Protein AF-A0A0B1TLF8-F1 (afdb_monomer)

InterPro domains:
  IPR001888 Transposase, type 1 [PF01359] (28-62)
  IPR036397 Ribonuclease H superfamily [G3DSA:3.30.420.10] (1-62)

Organism: Oesophagostomum dentatum (NCBI:txid61180)

Structure (mmCIF, N/CA/C/O backbone):
data_AF-A0A0B1TLF8-F1
#
_entry.id   AF-A0A0B1TLF8-F1
#
loop_
_atom_site.group_PDB
_atom_site.id
_atom_site.type_symbol
_atom_site.label_atom_id
_atom_site.label_alt_id
_atom_site.label_comp_id
_atom_site.label_asym_id
_atom_site.label_entity_id
_atom_site.label_seq_id
_atom_site.pdbx_PDB_ins_code
_atom_site.Cartn_x
_atom_site.Cartn_y
_atom_site.Cartn_z
_atom_site.occupancy
_atom_site.B_iso_or_equiv
_atom_site.auth_seq_id
_atom_site.auth_comp_id
_atom_site.auth_asym_id
_atom_site.auth_atom_id
_atom_site.pdbx_PDB_model_num
ATOM 1 N N . MET A 1 1 ? 17.073 -1.588 -17.719 1.00 63.19 1 MET A N 1
ATOM 2 C CA . MET A 1 1 ? 15.684 -1.633 -18.236 1.00 63.19 1 MET A CA 1
ATOM 3 C C . MET A 1 1 ? 14.964 -0.286 -18.167 1.00 63.19 1 MET A C 1
ATOM 5 O O . MET A 1 1 ? 14.533 0.180 -19.213 1.00 63.19 1 MET A O 1
ATOM 9 N N . ALA A 1 2 ? 14.905 0.397 -17.014 1.00 80.19 2 ALA A N 1
ATOM 10 C CA . ALA A 1 2 ? 14.233 1.705 -16.894 1.00 80.19 2 ALA A CA 1
ATOM 11 C C . ALA A 1 2 ? 14.715 2.773 -17.906 1.00 80.19 2 ALA A C 1
ATOM 13 O O . ALA A 1 2 ? 13.898 3.465 -18.507 1.00 80.19 2 ALA A O 1
ATOM 14 N N . GLY A 1 3 ? 16.024 2.855 -18.180 1.00 87.31 3 GLY A N 1
ATOM 15 C CA . GLY A 1 3 ? 16.572 3.812 -19.156 1.00 87.31 3 GLY A CA 1
ATOM 16 C C . GLY A 1 3 ? 16.104 3.599 -20.606 1.00 87.31 3 GLY A C 1
ATOM 17 O O . GLY A 1 3 ? 15.956 4.563 -21.352 1.00 87.31 3 GLY A O 1
ATOM 18 N N . ILE A 1 4 ? 15.808 2.354 -20.999 1.00 88.56 4 ILE A N 1
ATOM 19 C CA . ILE A 1 4 ? 15.332 2.016 -22.353 1.00 88.56 4 ILE A CA 1
ATOM 20 C C . ILE A 1 4 ? 13.872 2.452 -22.522 1.00 88.56 4 ILE A C 1
ATOM 22 O O . ILE A 1 4 ? 13.521 3.060 -23.534 1.00 88.56 4 ILE A O 1
ATOM 26 N N . LEU A 1 5 ? 13.039 2.193 -21.509 1.00 87.06 5 LEU A N 1
ATOM 27 C CA . LEU A 1 5 ? 11.643 2.634 -21.476 1.00 87.06 5 LEU A CA 1
ATOM 28 C C . LEU A 1 5 ? 11.543 4.160 -21.446 1.00 87.06 5 LEU A C 1
ATOM 30 O O . LEU A 1 5 ? 10.755 4.730 -22.195 1.00 87.06 5 LEU A O 1
ATOM 34 N N . LEU A 1 6 ? 12.394 4.832 -20.665 1.00 89.00 6 LEU A N 1
ATOM 35 C CA . LEU A 1 6 ? 12.434 6.294 -20.614 1.00 89.00 6 LEU A CA 1
ATOM 36 C C . LEU A 1 6 ? 12.777 6.904 -21.980 1.00 89.00 6 LEU A C 1
ATOM 38 O O . LEU A 1 6 ? 12.146 7.871 -22.403 1.00 89.00 6 LEU A O 1
ATOM 42 N N . ARG A 1 7 ? 13.746 6.324 -22.698 1.00 90.06 7 ARG A N 1
ATOM 43 C CA . ARG A 1 7 ? 14.110 6.773 -24.048 1.00 90.06 7 ARG A CA 1
ATOM 44 C C . ARG A 1 7 ? 12.996 6.512 -25.067 1.00 90.06 7 ARG A C 1
ATOM 46 O O . ARG A 1 7 ? 12.723 7.384 -25.882 1.00 90.06 7 ARG A O 1
ATOM 53 N N . ARG A 1 8 ? 12.328 5.351 -25.021 1.00 87.19 8 ARG A N 1
ATOM 54 C CA . ARG A 1 8 ? 11.171 5.053 -25.896 1.00 87.19 8 ARG A CA 1
ATOM 55 C C . ARG A 1 8 ? 9.986 5.976 -25.625 1.00 87.19 8 ARG A C 1
ATOM 57 O O . ARG A 1 8 ? 9.405 6.486 -26.573 1.00 87.19 8 ARG A O 1
ATOM 64 N N . SER A 1 9 ? 9.677 6.232 -24.355 1.00 8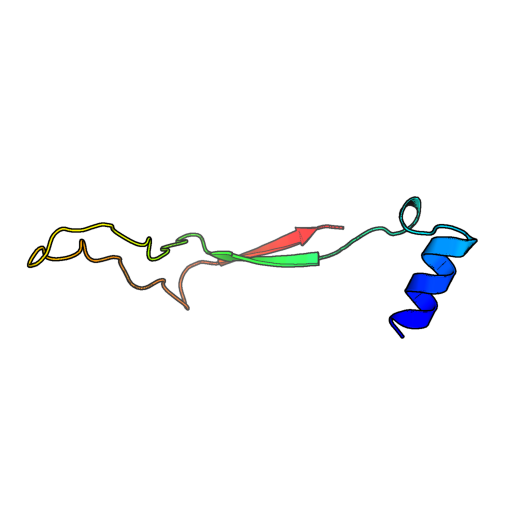8.06 9 SER A N 1
ATOM 65 C CA . SER A 1 9 ? 8.625 7.168 -23.942 1.00 88.06 9 SER A CA 1
ATOM 66 C C . SER A 1 9 ? 8.850 8.561 -24.538 1.00 88.06 9 SER A C 1
ATOM 68 O O . SER A 1 9 ? 7.945 9.106 -25.161 1.00 88.06 9 SER A O 1
ATOM 70 N N . LYS A 1 10 ? 10.080 9.087 -24.451 1.00 86.88 10 LYS A N 1
ATOM 71 C CA . LYS A 1 10 ? 10.434 10.404 -25.006 1.00 86.88 10 LYS A CA 1
ATOM 72 C C . LYS A 1 10 ? 10.446 10.462 -26.536 1.00 86.88 10 LYS A C 1
ATOM 74 O O . LYS A 1 10 ? 10.174 11.519 -27.088 1.00 86.88 10 LYS A O 1
ATOM 79 N N . ASN A 1 11 ? 10.793 9.365 -27.209 1.00 85.31 11 ASN A N 1
ATOM 80 C CA . ASN A 1 11 ? 10.992 9.372 -28.660 1.00 85.31 11 ASN A CA 1
ATOM 81 C C . ASN A 1 11 ? 9.723 9.062 -29.460 1.00 85.31 11 ASN A C 1
ATOM 8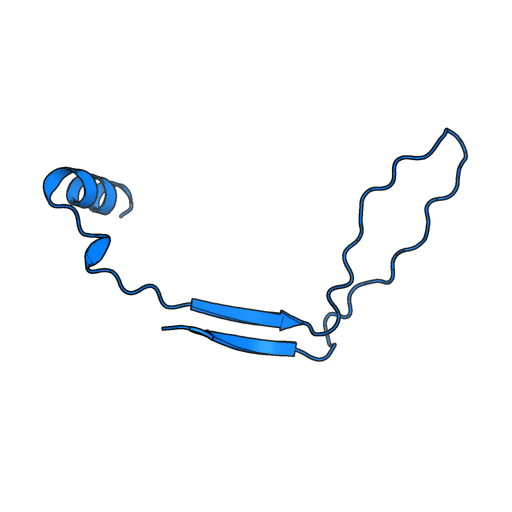3 O O . ASN A 1 11 ? 9.528 9.652 -30.515 1.00 85.31 11 ASN A O 1
ATOM 87 N N . SER A 1 12 ? 8.909 8.104 -29.014 1.00 78.31 12 SER A N 1
ATOM 88 C CA . SER A 1 12 ? 7.749 7.627 -29.781 1.00 78.31 12 SER A CA 1
ATOM 89 C C . SER A 1 12 ? 6.429 7.729 -29.025 1.00 78.31 12 SER A C 1
ATOM 91 O O . SER A 1 12 ? 5.386 7.537 -29.639 1.00 78.31 12 SER A O 1
ATOM 93 N N . GLY A 1 13 ? 6.461 7.957 -27.705 1.00 80.06 13 GLY A N 1
ATOM 94 C CA . GLY A 1 13 ? 5.326 7.653 -26.835 1.00 80.06 13 GLY A CA 1
ATOM 95 C C . GLY A 1 13 ? 4.988 6.154 -26.867 1.00 80.06 13 GLY A C 1
ATOM 96 O O . GLY A 1 13 ? 5.318 5.434 -27.809 1.00 80.06 13 GLY A O 1
ATOM 97 N N . PHE A 1 14 ? 4.402 5.630 -25.797 1.00 83.69 14 PHE A N 1
ATOM 98 C CA . PHE A 1 14 ? 3.808 4.282 -25.824 1.00 83.69 14 PHE A CA 1
ATOM 99 C C . PHE A 1 14 ? 2.750 4.064 -24.740 1.0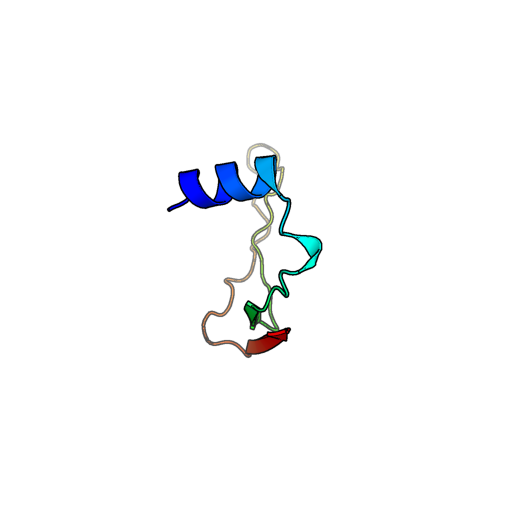0 83.69 14 PHE A C 1
ATOM 101 O O . PHE A 1 14 ? 2.179 2.987 -24.673 1.00 83.69 14 PHE A O 1
ATOM 108 N N . PHE A 1 15 ? 2.488 5.051 -23.878 1.00 85.25 15 PHE A N 1
ATOM 109 C CA . PHE A 1 15 ? 1.563 4.884 -22.759 1.00 85.25 15 PHE A CA 1
ATOM 110 C C . PHE A 1 15 ? 0.115 4.671 -23.214 1.00 85.25 15 PHE A C 1
ATOM 112 O O . PHE A 1 15 ? -0.579 3.877 -22.595 1.00 85.25 15 PHE A O 1
ATOM 119 N N . ASP A 1 16 ? -0.304 5.280 -24.326 1.00 85.69 16 ASP A N 1
ATOM 120 C CA . ASP A 1 16 ? -1.681 5.164 -24.833 1.00 85.69 16 ASP A CA 1
ATOM 121 C C . ASP A 1 16 ? -2.028 3.762 -25.361 1.00 85.69 16 ASP A C 1
ATOM 123 O O . ASP A 1 16 ? -3.199 3.423 -25.502 1.00 85.69 16 ASP A O 1
ATOM 127 N N . SER A 1 17 ? -1.022 2.930 -25.653 1.00 87.44 17 SER A N 1
ATOM 128 C CA . SER A 1 17 ? -1.209 1.531 -26.056 1.00 87.44 17 SER A CA 1
ATOM 129 C C . SER A 1 17 ? -0.976 0.536 -24.920 1.00 87.44 17 SER A C 1
ATOM 131 O O . SER A 1 17 ? -1.153 -0.668 -25.112 1.00 87.44 17 SER A O 1
ATOM 133 N N . VAL A 1 18 ? -0.573 1.012 -23.738 1.00 90.06 18 VAL A N 1
ATOM 134 C CA . VAL A 1 18 ? -0.388 0.162 -22.562 1.00 90.06 18 VAL A CA 1
ATOM 135 C C . VAL A 1 18 ? -1.729 -0.021 -21.873 1.00 90.06 18 VAL A C 1
ATOM 137 O O . VAL A 1 18 ? -2.331 0.936 -21.398 1.00 90.06 18 VAL A O 1
ATOM 140 N N . VAL A 1 19 ? -2.149 -1.277 -21.762 1.00 88.00 19 VAL A N 1
ATOM 141 C CA . VAL A 1 19 ? -3.290 -1.686 -20.942 1.00 88.00 19 VAL A CA 1
ATOM 142 C C . VAL A 1 19 ? -2.744 -2.152 -19.586 1.00 88.00 19 VAL A C 1
ATOM 144 O O . VAL A 1 19 ? -2.075 -3.190 -19.531 1.00 88.00 19 VAL A O 1
ATOM 147 N N . PRO A 1 20 ? -2.911 -1.369 -18.503 1.00 85.81 20 PRO A N 1
ATOM 148 C CA . PRO A 1 20 ? -2.436 -1.757 -17.186 1.00 85.8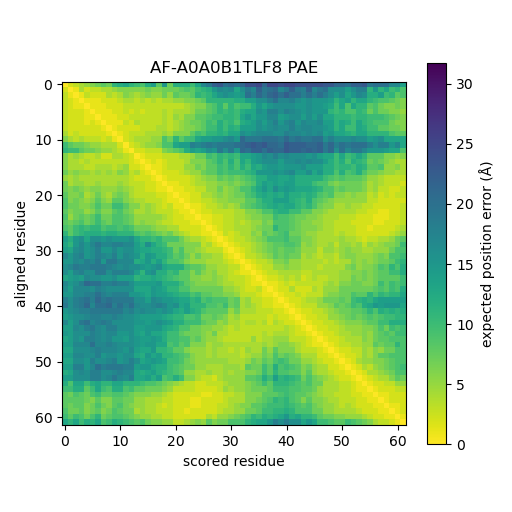1 20 PRO A CA 1
ATOM 149 C C . PRO A 1 20 ? -3.380 -2.792 -16.577 1.00 85.81 20 PRO A C 1
ATOM 151 O O . PRO A 1 20 ? -4.563 -2.532 -16.396 1.00 85.81 20 PRO A O 1
ATOM 154 N N . SER A 1 21 ? -2.832 -3.937 -16.183 1.00 92.94 21 SER A N 1
ATOM 155 C CA . SER A 1 21 ? -3.550 -4.931 -15.392 1.00 92.94 21 SER A CA 1
ATOM 156 C C . SER A 1 21 ? -2.859 -5.108 -14.051 1.00 92.94 21 SER A C 1
ATOM 158 O O . SER A 1 21 ? -1.628 -5.160 -13.986 1.00 92.94 21 SER A O 1
ATOM 160 N N . ASP A 1 22 ? -3.649 -5.174 -12.983 1.00 94.00 22 ASP A N 1
ATOM 161 C CA . ASP A 1 22 ? -3.147 -5.382 -11.629 1.00 94.00 22 ASP A CA 1
ATOM 162 C C . ASP A 1 22 ? -4.145 -6.185 -10.786 1.00 94.00 22 ASP A C 1
ATOM 164 O O . ASP A 1 22 ? -5.360 -6.176 -1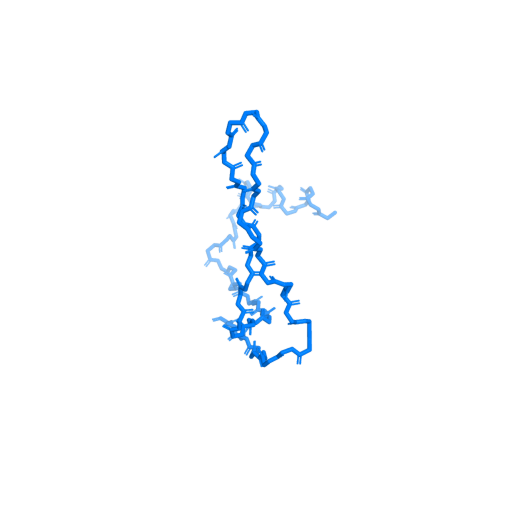1.016 1.00 94.00 22 ASP A O 1
ATOM 168 N N . GLY A 1 23 ? -3.603 -6.891 -9.797 1.00 94.56 23 GLY A N 1
ATOM 169 C CA . GLY A 1 23 ? -4.342 -7.672 -8.821 1.00 94.56 23 GLY A CA 1
ATOM 170 C C . GLY A 1 23 ? -4.043 -7.175 -7.415 1.00 94.56 23 GLY A C 1
ATOM 171 O O . GLY A 1 23 ? -2.896 -7.177 -6.972 1.00 94.56 23 GLY A O 1
ATOM 172 N N . LYS A 1 24 ? -5.081 -6.797 -6.667 1.00 93.62 24 LYS A N 1
ATOM 173 C CA . LYS A 1 24 ? -4.938 -6.298 -5.298 1.00 93.62 24 LYS A CA 1
ATOM 174 C C . LYS A 1 24 ? -5.848 -7.034 -4.328 1.00 93.62 24 LYS A C 1
ATOM 176 O O . LYS A 1 24 ? -7.056 -7.127 -4.522 1.00 93.62 24 LYS A O 1
ATOM 181 N N . TRP A 1 25 ? -5.271 -7.494 -3.222 1.00 91.75 25 TRP A N 1
ATOM 182 C CA . TRP A 1 25 ? -6.039 -7.976 -2.078 1.00 91.75 25 TRP A CA 1
ATOM 183 C C . TRP A 1 25 ? -6.647 -6.804 -1.306 1.00 91.75 25 TRP A C 1
ATOM 185 O O . TRP A 1 25 ? -5.934 -5.889 -0.887 1.00 91.75 25 TRP A O 1
ATOM 195 N N . ILE A 1 26 ? -7.959 -6.850 -1.088 1.00 89.94 26 ILE A N 1
ATOM 196 C CA . ILE A 1 26 ? -8.721 -5.863 -0.322 1.00 89.94 26 ILE A CA 1
ATOM 197 C C . ILE A 1 26 ? -9.303 -6.556 0.911 1.00 89.94 26 ILE A C 1
ATOM 199 O O . ILE A 1 26 ? -10.053 -7.526 0.798 1.00 89.94 26 ILE A O 1
ATOM 203 N N . CYS A 1 27 ? -8.940 -6.066 2.096 1.00 90.81 27 CYS A N 1
ATOM 204 C CA . CYS A 1 27 ? -9.506 -6.520 3.366 1.00 90.81 27 CYS A CA 1
ATOM 205 C C . CYS A 1 27 ? -10.864 -5.851 3.613 1.00 90.81 27 CYS A C 1
ATOM 207 O O . CYS A 1 27 ? -11.008 -4.657 3.352 1.00 90.81 27 CYS A O 1
ATOM 209 N N . PHE A 1 28 ? -11.836 -6.594 4.154 1.00 86.06 28 PHE A N 1
ATOM 210 C CA . PHE A 1 28 ? -13.131 -6.014 4.545 1.00 86.06 28 PHE A CA 1
ATOM 211 C C . PHE A 1 28 ? -13.001 -5.075 5.745 1.00 86.06 28 PHE A C 1
ATOM 213 O O . PHE A 1 28 ? -13.572 -3.988 5.746 1.00 86.06 28 PHE A O 1
ATOM 220 N N . ASP A 1 29 ? -12.234 -5.487 6.753 1.00 84.75 29 ASP A N 1
ATOM 221 C CA . ASP A 1 29 ? -11.841 -4.610 7.848 1.00 84.75 29 ASP A CA 1
ATOM 222 C C . ASP A 1 29 ? -10.495 -3.960 7.507 1.00 84.75 29 ASP A C 1
ATOM 224 O O . ASP A 1 29 ? -9.452 -4.616 7.483 1.00 84.75 29 ASP A O 1
ATOM 228 N N . ASN A 1 30 ? -10.534 -2.662 7.205 1.00 80.44 30 ASN A N 1
ATOM 229 C CA . ASN A 1 30 ? -9.354 -1.843 6.939 1.00 80.44 30 ASN A CA 1
ATOM 230 C C . ASN A 1 30 ? -9.014 -0.958 8.149 1.00 80.44 30 ASN A C 1
ATOM 232 O O . ASN A 1 30 ? -8.803 0.255 8.020 1.00 80.44 30 ASN A O 1
ATOM 236 N N . ALA A 1 31 ? -9.005 -1.559 9.342 1.00 84.00 31 ALA A N 1
ATOM 237 C CA . ALA A 1 31 ? -8.549 -0.919 10.565 1.00 84.00 31 ALA A CA 1
ATOM 238 C C . ALA A 1 31 ? -7.141 -0.333 10.372 1.00 84.00 31 ALA A C 1
ATOM 240 O O . ALA A 1 31 ? -6.133 -1.033 10.276 1.00 84.00 31 ALA A O 1
ATOM 241 N N . THR A 1 32 ? -7.074 0.993 10.315 1.00 83.25 32 THR A N 1
ATOM 242 C CA . THR A 1 32 ? -5.830 1.741 10.146 1.00 83.25 32 THR A CA 1
ATOM 243 C C . THR A 1 32 ? -5.613 2.633 11.354 1.00 83.25 32 THR A C 1
ATOM 245 O O . THR A 1 32 ? -6.499 3.373 11.790 1.00 83.25 32 THR A O 1
ATOM 248 N N . ARG A 1 33 ? -4.402 2.577 11.914 1.00 85.94 33 ARG A N 1
ATOM 249 C CA . ARG A 1 33 ? -4.023 3.443 13.029 1.00 85.94 33 ARG A CA 1
ATOM 250 C C . ARG A 1 33 ? -3.848 4.870 12.520 1.00 85.94 33 ARG A C 1
ATOM 252 O O . ARG A 1 33 ? -2.862 5.183 11.856 1.00 85.94 33 ARG A O 1
ATOM 259 N N . LYS A 1 34 ? -4.793 5.747 12.854 1.00 86.81 34 LYS A N 1
ATOM 260 C CA . LYS A 1 34 ? -4.673 7.185 12.588 1.00 86.81 34 LYS A CA 1
ATOM 261 C C . LYS A 1 34 ? -3.774 7.840 13.635 1.00 86.81 34 LYS A C 1
ATOM 263 O O . LYS A 1 34 ? -3.840 7.499 14.818 1.00 86.81 34 LYS A O 1
ATOM 268 N N . ARG A 1 35 ? -2.938 8.784 13.194 1.00 89.31 35 ARG A N 1
ATOM 269 C CA . ARG A 1 35 ? -2.199 9.663 14.110 1.00 89.31 35 ARG A CA 1
ATOM 270 C C . ARG A 1 35 ? -3.202 10.546 14.850 1.00 89.31 35 ARG A C 1
ATOM 272 O O . ARG A 1 35 ? -4.162 11.018 14.246 1.00 89.31 35 ARG A O 1
ATOM 279 N N . GLN A 1 36 ? -2.982 10.725 16.146 1.00 91.00 36 GLN A N 1
ATOM 280 C CA . GLN A 1 36 ? -3.795 11.576 17.009 1.00 91.00 36 GLN A CA 1
ATOM 281 C C . GLN A 1 36 ? -2.903 12.699 17.528 1.00 91.00 36 GLN A C 1
ATOM 283 O O . GLN A 1 36 ? -1.764 12.437 17.912 1.00 91.00 36 GLN A O 1
ATOM 288 N N . TRP A 1 37 ? -3.418 13.924 17.493 1.00 93.19 37 TRP A N 1
ATOM 289 C CA . TRP A 1 37 ? -2.820 15.073 18.165 1.00 93.19 37 TRP A CA 1
ATOM 290 C C . TRP A 1 37 ? -3.447 15.153 19.553 1.00 93.19 37 TRP A C 1
ATOM 292 O O . TRP A 1 37 ? -4.672 15.129 19.656 1.00 93.19 37 TRP A O 1
ATOM 302 N N . LEU A 1 38 ? -2.615 15.145 20.589 1.00 93.56 38 LEU A N 1
ATOM 303 C CA . LEU A 1 38 ? -3.019 15.069 21.991 1.00 93.56 38 LEU A CA 1
ATOM 304 C C . LEU A 1 38 ? -2.141 16.012 22.805 1.00 93.56 38 LEU A C 1
ATOM 306 O O . LEU A 1 38 ? -0.981 16.230 22.437 1.00 93.56 38 LEU A O 1
ATOM 310 N N . ASP A 1 39 ? -2.687 16.522 23.902 1.00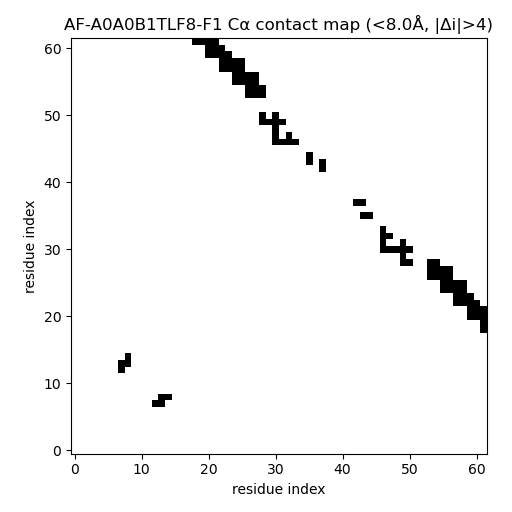 94.38 39 ASP A N 1
ATOM 311 C CA . ASP A 1 39 ? -1.937 17.338 24.844 1.00 94.38 39 ASP A CA 1
ATOM 312 C C . ASP A 1 39 ? -1.017 16.473 25.721 1.00 94.38 39 ASP A C 1
ATOM 314 O O . ASP A 1 39 ? -1.107 15.240 25.772 1.00 94.38 39 ASP A O 1
ATOM 318 N N . ALA A 1 40 ? -0.063 17.116 26.393 1.00 92.50 40 ALA A N 1
ATOM 319 C CA . ALA A 1 40 ? 0.905 16.416 27.227 1.00 92.50 40 ALA A CA 1
ATOM 320 C C . ALA A 1 40 ? 0.208 15.725 28.413 1.00 92.50 40 ALA A C 1
ATOM 322 O O . ALA A 1 40 ? -0.336 16.385 29.292 1.00 92.50 40 ALA A O 1
ATOM 323 N N . GLY A 1 41 ? 0.270 14.391 28.449 1.00 91.50 41 GLY A N 1
ATOM 324 C CA . GLY A 1 41 ? -0.348 13.567 29.496 1.00 91.50 41 GLY A CA 1
ATOM 325 C C . GLY A 1 41 ? -1.668 12.910 29.086 1.00 91.50 41 GLY A C 1
ATOM 326 O O . GLY A 1 41 ? -2.117 11.993 29.774 1.00 91.50 41 GLY A O 1
ATOM 327 N N . ASP A 1 42 ? -2.243 13.296 27.946 1.00 92.31 42 ASP A N 1
ATOM 328 C CA . ASP A 1 42 ? -3.465 12.678 27.443 1.00 92.31 42 ASP A CA 1
ATOM 329 C C . ASP A 1 42 ? -3.216 11.270 26.899 1.00 92.31 42 ASP A C 1
ATOM 331 O O . ASP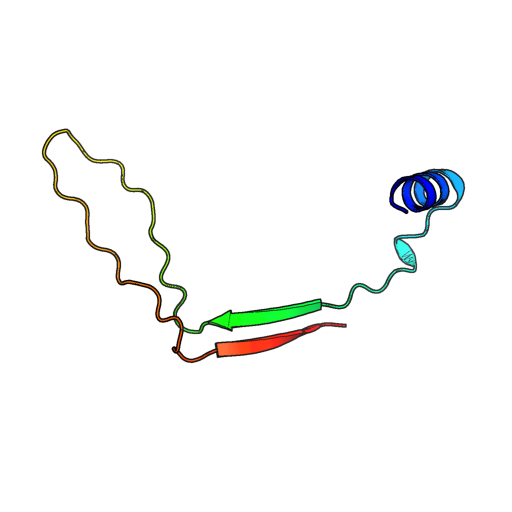 A 1 42 ? -2.217 10.973 26.232 1.00 92.31 42 ASP A O 1
ATOM 335 N N . THR A 1 43 ? -4.171 10.376 27.158 1.00 90.81 43 THR A N 1
ATOM 336 C CA . THR A 1 43 ? -4.111 8.998 26.671 1.00 90.81 43 THR A CA 1
ATOM 337 C C . THR A 1 43 ? -4.692 8.896 25.259 1.00 90.81 43 THR A C 1
ATOM 339 O O . THR A 1 43 ? -5.812 9.345 25.007 1.00 90.81 43 THR A O 1
ATOM 342 N N . PRO A 1 44 ? -3.974 8.266 24.311 1.00 89.06 44 PRO A N 1
ATOM 343 C CA . PRO A 1 44 ? -4.476 8.093 22.958 1.00 89.06 44 PRO A CA 1
ATOM 344 C C . PRO A 1 44 ? -5.648 7.120 22.911 1.00 89.06 44 PRO A C 1
ATOM 346 O O . PRO A 1 44 ? -5.659 6.094 23.594 1.00 89.06 44 PRO A O 1
ATOM 349 N N . LYS A 1 45 ? -6.604 7.385 22.015 1.00 90.81 45 LYS A N 1
ATOM 350 C CA . LYS A 1 45 ? -7.698 6.449 21.745 1.00 90.81 45 LYS A CA 1
ATOM 351 C C . LYS A 1 45 ? -7.120 5.167 21.134 1.00 90.81 45 LYS A C 1
ATOM 353 O O . LYS A 1 45 ? -6.419 5.259 20.115 1.00 90.81 45 LYS A O 1
ATOM 358 N N . PRO A 1 46 ? -7.393 3.983 21.707 1.00 87.31 46 PRO A N 1
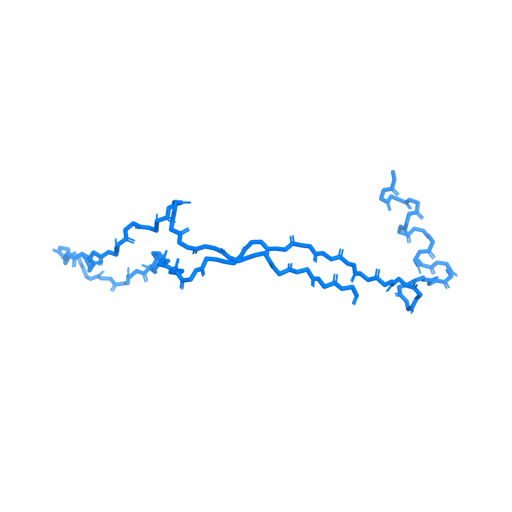ATOM 359 C CA . PRO A 1 46 ? -6.888 2.733 21.164 1.00 87.31 46 PRO A CA 1
ATOM 360 C C . PRO A 1 46 ? -7.496 2.483 19.782 1.00 87.31 46 PRO A C 1
ATOM 362 O O . PRO A 1 46 ? -8.666 2.764 19.532 1.00 87.31 46 PRO A O 1
ATOM 365 N N . THR A 1 47 ? -6.678 1.958 18.873 1.00 88.25 47 THR A N 1
ATOM 366 C CA . THR A 1 47 ? -7.129 1.500 17.554 1.00 88.25 47 THR A CA 1
ATOM 367 C C . THR A 1 47 ? -6.991 -0.017 17.510 1.00 88.25 47 THR A C 1
ATOM 369 O O . THR A 1 47 ? -5.959 -0.529 17.955 1.00 88.25 47 THR A O 1
ATOM 372 N N . PRO A 1 48 ? -8.014 -0.745 17.029 1.00 85.38 48 PRO A N 1
ATOM 373 C CA . PRO A 1 48 ? -7.945 -2.194 16.941 1.00 85.38 48 PRO A CA 1
ATOM 374 C C . PRO A 1 48 ? -6.816 -2.602 15.993 1.00 85.38 48 PRO A C 1
ATOM 376 O O . PRO A 1 48 ? -6.544 -1.929 14.994 1.00 85.38 48 PRO A O 1
ATOM 379 N N . LYS A 1 49 ? -6.128 -3.697 16.326 1.00 84.19 49 LYS A N 1
ATOM 380 C CA . LYS A 1 49 ? -5.088 -4.250 15.460 1.00 84.19 49 LYS A CA 1
ATOM 381 C C . LYS A 1 49 ? -5.764 -4.804 14.199 1.00 84.19 49 LYS A C 1
ATOM 383 O O . LYS A 1 49 ? -6.691 -5.597 14.353 1.00 84.19 49 LYS A O 1
ATOM 388 N N . PRO A 1 50 ? -5.312 -4.433 12.989 1.00 83.38 50 PRO A N 1
ATOM 389 C CA . PRO A 1 50 ? -5.877 -4.991 11.771 1.00 83.38 50 PRO A CA 1
ATOM 390 C C . PRO A 1 50 ? -5.725 -6.511 11.752 1.00 83.38 50 PRO A C 1
ATOM 392 O O . PRO A 1 50 ? -4.649 -7.044 12.049 1.00 83.38 50 PRO A O 1
ATOM 395 N N . ASP A 1 51 ? -6.811 -7.195 11.402 1.00 84.88 51 ASP A N 1
ATOM 396 C CA . ASP A 1 51 ? -6.835 -8.647 11.312 1.00 84.88 51 ASP A CA 1
ATOM 397 C C . ASP A 1 51 ? -6.165 -9.117 10.013 1.00 84.88 51 ASP A C 1
ATOM 399 O O . ASP A 1 51 ? -6.661 -8.924 8.901 1.00 84.88 51 ASP A O 1
ATOM 403 N N . ILE A 1 52 ? -5.007 -9.759 10.158 1.00 81.06 52 ILE A N 1
ATOM 404 C CA . ILE A 1 52 ? -4.215 -10.265 9.034 1.00 81.06 52 ILE A CA 1
ATOM 405 C C . ILE A 1 52 ? -4.886 -11.490 8.395 1.00 81.06 52 ILE A C 1
ATOM 407 O O . ILE A 1 52 ? -4.692 -11.718 7.200 1.00 81.06 52 ILE A O 1
ATOM 411 N N . HIS A 1 53 ? -5.699 -12.236 9.146 1.00 85.12 53 HIS A N 1
ATOM 412 C CA . HIS A 1 53 ? -6.405 -13.435 8.681 1.00 85.12 53 HIS A CA 1
ATOM 413 C C . HIS A 1 53 ? -7.898 -13.182 8.442 1.00 85.12 53 HIS A C 1
ATOM 415 O O . HIS A 1 53 ? -8.641 -14.115 8.138 1.00 85.12 53 HIS A O 1
ATOM 421 N N . GLY A 1 54 ? -8.328 -11.924 8.552 1.00 85.00 54 GLY A N 1
ATOM 422 C CA . GLY A 1 54 ? -9.708 -11.522 8.337 1.00 85.00 54 GLY A CA 1
ATOM 423 C C . GLY A 1 54 ? -10.164 -11.764 6.902 1.00 85.00 54 GLY A C 1
ATOM 424 O O . GLY A 1 54 ? -9.381 -12.106 6.012 1.00 85.00 54 GLY A O 1
ATOM 425 N N . LYS A 1 55 ? -11.459 -11.559 6.652 1.00 90.81 55 LYS A N 1
ATOM 426 C CA . LYS A 1 55 ? -12.028 -11.711 5.309 1.00 90.81 55 LYS A CA 1
ATOM 427 C C . LYS A 1 55 ? -11.316 -10.763 4.332 1.00 90.81 55 LYS A C 1
ATOM 429 O O . LYS A 1 55 ? -11.198 -9.561 4.594 1.00 90.81 55 LYS A O 1
ATOM 434 N N . LYS A 1 56 ? -10.892 -11.298 3.186 1.00 93.12 56 LYS A N 1
ATOM 435 C CA . LYS A 1 56 ? -10.297 -10.543 2.075 1.00 93.12 56 LYS A CA 1
ATOM 436 C C . LYS A 1 56 ? -10.895 -10.999 0.755 1.00 93.12 56 LYS A C 1
ATOM 438 O O . LYS A 1 56 ? -11.297 -12.151 0.621 1.00 93.12 56 LYS A O 1
ATOM 443 N N . VAL A 1 57 ? -10.911 -10.096 -0.214 1.00 92.94 57 VAL A N 1
ATOM 444 C CA . VAL A 1 57 ? -11.264 -10.369 -1.610 1.00 92.94 57 VAL A CA 1
ATOM 445 C C . VAL A 1 57 ? -10.116 -9.939 -2.510 1.00 92.94 57 VAL A C 1
ATOM 447 O O . VAL A 1 57 ? -9.434 -8.957 -2.220 1.00 92.94 57 VAL A O 1
ATOM 450 N N . ME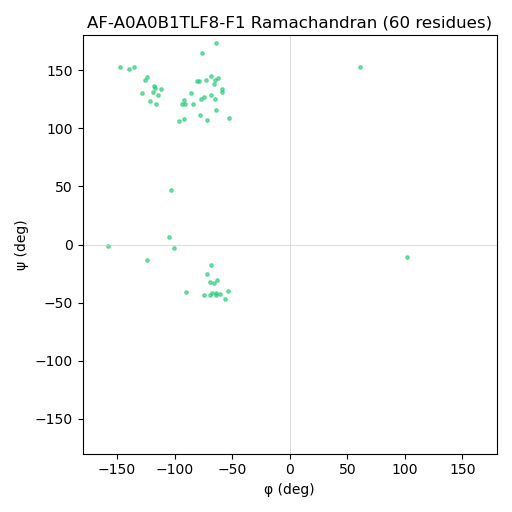T A 1 58 ? -9.873 -10.686 -3.585 1.00 94.12 58 MET A N 1
ATOM 451 C CA . MET A 1 58 ? -8.925 -10.279 -4.618 1.00 94.12 58 MET A CA 1
ATOM 452 C C . MET A 1 58 ? -9.685 -9.488 -5.680 1.00 94.12 58 MET A C 1
ATOM 454 O O . MET A 1 58 ? -10.628 -10.003 -6.277 1.00 94.12 58 MET A O 1
ATOM 458 N N . LEU A 1 59 ? -9.283 -8.239 -5.897 1.00 92.56 59 LEU A N 1
ATOM 459 C CA . LEU A 1 59 ? -9.732 -7.434 -7.022 1.00 92.56 59 LEU A CA 1
ATOM 460 C C . LEU A 1 59 ? -8.716 -7.589 -8.154 1.00 92.56 59 LEU A C 1
ATOM 462 O O . LEU A 1 59 ? -7.552 -7.243 -7.967 1.00 92.56 59 LEU A O 1
ATOM 466 N N . CYS A 1 60 ? -9.162 -8.072 -9.308 1.00 94.12 60 CYS A N 1
ATOM 467 C CA . CYS A 1 60 ? -8.364 -8.132 -10.530 1.00 94.12 60 CYS A CA 1
ATOM 468 C C . CYS A 1 60 ? -8.980 -7.192 -11.564 1.00 94.12 60 CYS A C 1
ATOM 470 O O . CYS A 1 60 ? -10.184 -7.270 -11.812 1.00 94.12 60 CYS A O 1
ATOM 472 N N . VAL A 1 61 ? -8.164 -6.316 -12.151 1.00 89.62 61 VAL A N 1
ATOM 473 C CA . VAL A 1 61 ? -8.582 -5.376 -13.200 1.00 89.62 61 VAL A CA 1
ATOM 474 C C . VAL A 1 61 ? -7.674 -5.555 -14.414 1.00 89.62 61 VAL A C 1
ATOM 476 O O . VAL A 1 61 ? -6.475 -5.817 -14.267 1.00 89.62 61 VAL A O 1
ATOM 479 N N . TRP A 1 62 ? -8.263 -5.455 -15.601 1.00 85.31 62 TRP A N 1
ATOM 480 C CA . TRP A 1 62 ? -7.601 -5.533 -16.898 1.00 85.31 62 TRP A CA 1
ATOM 481 C C . TRP A 1 62 ? -7.961 -4.302 -17.719 1.00 85.31 62 TRP A C 1
ATOM 483 O O . TRP A 1 62 ? -9.121 -3.844 -17.587 1.00 85.31 62 TRP A O 1
#

Foldseek 3Di:
DVVVVVVCCVPPNDPVVDDDKDKDKDAPDPFDDDDDDDDPPDDDDDTDDDDPPHDIDIDIDD

pLDDT: mean 87.77, std 5.12, range [63.19, 94.56]

Radius of gyration: 21.34 Å; Cα contacts (8 Å, |Δi|>4): 54; chains: 1; bounding box: 30×31×59 Å

Solvent-accessible surface area (backbone atoms only — not comparable to full-atom values): 4326 Å² total; per-residue (Å²): 112,70,70,59,52,54,51,43,45,76,73,71,54,57,68,92,79,58,81,76,63,56,74,46,82,44,55,75,68,75,58,68,84,72,89,79,91,76,62,96,87,62,81,78,82,86,65,73,77,57,61,89,84,50,67,65,48,77,49,74,50,112

Sequence (62 aa):
MAGILLRRSKNSGFFDSVVPSDGKWICFDNATRKRQWLDAGDTPKPTPKPDIHGKKVMLCVW

Secondary structure (DSSP, 8-state):
-HHHHHHHHHHH--GGG----EEEEEES-----------TTPPPPP-PPP-TTS-EEEEEE-

Nearest PDB structures (foldseek):
  4r79-assembly1_B  TM=8.782E-01  e=3.178E-03  Drosophila mauritiana
  3hot-assembly1_A  TM=8.570E-01  e=4.786E-03  Drosophila mauritiana
  3hos-assembly1_B  TM=8.769E-01  e=6.288E-03  Drosophila mauritiana
  4u7b-assembly2_G-2  TM=8.799E-01  e=8.844E-03  Drosophila mauritiana
  5hoo-assembly1_A  TM=8.615E-01  e=1.426E-02  Drosophila mauritiana

Mean predicted aligned error: 8.23 Å